Protein AF-A0A349M504-F1 (afdb_monomer)

Sequence (105 aa):
MDDLIKEFKAFYIQRATSGLLVEEGVRLLKDPISASDKDIRQLILQMPLKRFRIKNYFEYYPEEDVVQIAPQLWHDLRYYEMIEVLKEADEQLLYYYGRIQRMIE

Solvent-accessible surface area (backbone atoms only — not comparable to full-atom values): 6094 Å² total; per-residue (Å²): 77,65,68,58,45,50,53,57,43,48,54,49,37,53,30,53,77,67,74,41,88,59,71,82,94,46,74,64,54,71,48,40,81,79,48,48,71,68,58,49,44,54,42,40,53,66,51,60,47,48,60,34,40,77,70,61,50,33,45,74,42,77,92,76,40,43,70,45,68,25,66,82,60,54,79,74,57,47,73,68,55,51,54,48,50,52,52,49,52,52,50,50,52,53,50,53,53,56,51,54,54,67,74,76,109

pLDDT: mean 90.73, std 5.62, range [62.09, 96.69]

Secondary structure (DSSP, 8-state):
-HHHHHHHHHHHHHHHHTTPPPPSS-HHHHSTTT--HHHHHHHHIIIIIHHHHHTTSEEEETTTTEEEE-HHHHTT--HHHHHHHHHHHHHHHHHHHHHHHHHH-

Radius of gyration: 15.37 Å; Cα contacts (8 Å, |Δi|>4): 64; chains: 1; bounding box: 32×34×43 Å

Mean predicted aligned error: 4.11 Å

Structure (mmCIF, N/CA/C/O backbone):
data_AF-A0A349M504-F1
#
_entry.id   AF-A0A349M504-F1
#
loop_
_atom_site.group_PDB
_atom_site.id
_atom_site.type_symbol
_atom_site.label_atom_id
_atom_site.label_alt_id
_atom_site.label_comp_id
_atom_site.label_asym_id
_atom_site.label_entity_id
_atom_site.label_seq_id
_atom_site.pdbx_PDB_ins_code
_atom_site.Cartn_x
_atom_site.Cartn_y
_atom_site.Cartn_z
_atom_site.occupancy
_atom_site.B_iso_or_equiv
_atom_site.auth_seq_id
_atom_site.auth_comp_id
_atom_site.auth_asym_id
_atom_site.auth_atom_id
_atom_site.pdbx_PDB_model_num
ATOM 1 N N . MET A 1 1 ? -1.454 3.949 -11.550 1.00 91.69 1 MET A N 1
ATOM 2 C CA . MET A 1 1 ? -1.411 4.075 -10.073 1.00 91.69 1 MET A CA 1
ATOM 3 C C . MET A 1 1 ? -2.800 3.994 -9.450 1.00 91.69 1 MET A C 1
ATOM 5 O O . MET A 1 1 ? -2.918 3.552 -8.314 1.00 91.69 1 MET A O 1
ATOM 9 N N . ASP A 1 2 ? -3.844 4.441 -10.149 1.00 93.88 2 ASP A N 1
ATOM 10 C CA . ASP A 1 2 ? -5.182 4.594 -9.567 1.00 93.88 2 ASP A CA 1
ATOM 11 C C . ASP A 1 2 ? -5.775 3.288 -9.010 1.00 93.88 2 ASP A C 1
ATOM 13 O O . ASP A 1 2 ? -6.321 3.302 -7.908 1.00 93.88 2 ASP A O 1
ATOM 17 N N . ASP A 1 3 ? -5.565 2.147 -9.676 1.00 94.56 3 ASP A N 1
ATOM 18 C CA . ASP A 1 3 ? -5.978 0.838 -9.144 1.00 94.56 3 ASP A CA 1
ATOM 19 C C . ASP A 1 3 ? -5.276 0.498 -7.822 1.00 94.56 3 ASP A C 1
ATOM 21 O O . ASP A 1 3 ? -5.915 0.052 -6.872 1.00 94.56 3 ASP A O 1
ATOM 25 N N . LEU A 1 4 ? -3.973 0.787 -7.708 1.00 94.56 4 LEU A N 1
ATOM 26 C CA . LEU A 1 4 ? -3.224 0.581 -6.466 1.00 94.56 4 LEU A CA 1
ATOM 27 C C . LEU A 1 4 ? -3.772 1.460 -5.335 1.00 94.56 4 LEU A C 1
ATOM 29 O O . LEU A 1 4 ? -3.914 0.989 -4.211 1.00 94.56 4 LEU A O 1
ATOM 33 N N . ILE A 1 5 ? -4.095 2.725 -5.622 1.00 95.81 5 ILE A N 1
ATOM 34 C CA . ILE A 1 5 ? -4.694 3.643 -4.639 1.00 95.81 5 ILE A CA 1
ATOM 35 C C . ILE A 1 5 ? -6.047 3.110 -4.174 1.00 95.81 5 ILE A C 1
ATOM 37 O O . ILE A 1 5 ? -6.315 3.085 -2.972 1.00 95.81 5 ILE A O 1
ATOM 41 N N . LYS A 1 6 ? -6.884 2.676 -5.121 1.00 95.88 6 LYS A N 1
ATOM 42 C CA . LYS A 1 6 ? -8.215 2.141 -4.851 1.00 95.88 6 LYS A CA 1
ATOM 43 C C . LYS A 1 6 ? -8.145 0.914 -3.946 1.00 95.88 6 LYS A C 1
ATOM 45 O O . LYS A 1 6 ? -8.809 0.907 -2.913 1.00 95.88 6 LYS A O 1
ATOM 50 N N . GLU A 1 7 ? -7.327 -0.078 -4.289 1.00 95.62 7 GLU A N 1
ATOM 51 C CA . GLU A 1 7 ? -7.190 -1.311 -3.500 1.00 95.62 7 GLU A CA 1
ATOM 52 C C . GLU A 1 7 ? -6.560 -1.042 -2.127 1.00 95.6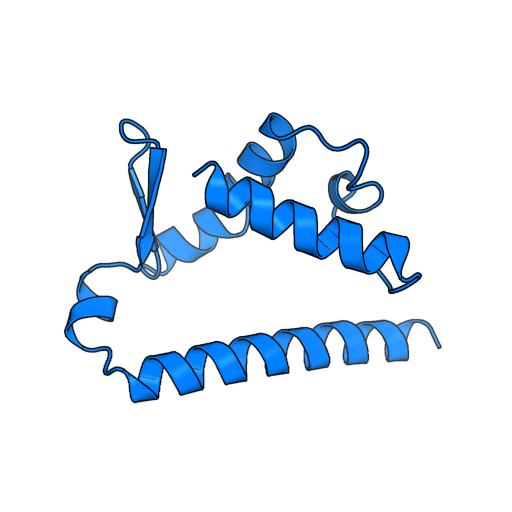2 7 GLU A C 1
ATOM 54 O O . GLU A 1 7 ? -7.059 -1.510 -1.102 1.00 95.62 7 GLU A O 1
ATOM 59 N N . PHE A 1 8 ? -5.521 -0.202 -2.072 1.00 94.75 8 PHE A N 1
ATOM 60 C CA . PHE A 1 8 ? -4.894 0.199 -0.813 1.00 94.75 8 PHE A CA 1
ATOM 61 C C . PHE A 1 8 ? -5.904 0.870 0.125 1.00 94.75 8 PHE A C 1
ATOM 63 O O . PHE A 1 8 ? -5.994 0.525 1.301 1.00 94.75 8 PHE A O 1
ATOM 70 N N . LYS A 1 9 ? -6.706 1.806 -0.390 1.00 95.00 9 LYS A N 1
ATOM 71 C CA . LYS A 1 9 ? -7.743 2.488 0.389 1.00 95.00 9 LYS A CA 1
ATOM 72 C C . LYS A 1 9 ? -8.873 1.537 0.791 1.00 95.00 9 LYS A C 1
ATOM 74 O O . LYS A 1 9 ? -9.308 1.578 1.942 1.00 95.00 9 LYS A O 1
ATOM 79 N N . ALA A 1 10 ? -9.315 0.663 -0.114 1.00 95.75 10 ALA A N 1
ATOM 80 C CA . ALA A 1 10 ? -10.359 -0.323 0.151 1.00 95.75 10 ALA A CA 1
ATOM 81 C C . ALA A 1 10 ? -9.988 -1.250 1.317 1.00 95.75 10 ALA A C 1
ATOM 83 O O . ALA A 1 10 ? -10.820 -1.468 2.198 1.00 95.75 10 ALA A O 1
ATOM 84 N N . PHE A 1 11 ? -8.732 -1.704 1.385 1.00 94.44 11 PHE A N 1
ATOM 85 C CA . PHE A 1 11 ? -8.227 -2.507 2.500 1.00 94.44 11 PHE A CA 1
ATOM 86 C C . PHE A 1 11 ? -8.424 -1.811 3.857 1.00 94.44 11 PHE A C 1
ATOM 88 O O . PHE A 1 11 ? -8.978 -2.396 4.791 1.00 94.44 11 PHE A O 1
ATOM 95 N N . TYR A 1 12 ? -8.023 -0.541 3.977 1.00 94.12 12 TYR A N 1
ATOM 96 C CA . TYR A 1 12 ? -8.160 0.201 5.235 1.00 94.12 12 TYR A CA 1
ATOM 97 C C . TYR A 1 12 ? -9.613 0.530 5.582 1.00 94.12 12 TYR A C 1
ATOM 99 O O . TYR A 1 12 ? -9.992 0.428 6.751 1.00 94.12 12 TYR A O 1
ATOM 107 N N . ILE A 1 13 ? -10.438 0.868 4.586 1.00 94.44 13 ILE A N 1
ATOM 108 C CA . ILE A 1 13 ? -11.879 1.071 4.784 1.00 94.44 13 ILE A CA 1
ATOM 109 C C . ILE A 1 13 ? -12.518 -0.210 5.315 1.00 94.44 13 ILE A C 1
ATOM 111 O O . ILE A 1 13 ? -13.205 -0.157 6.330 1.00 94.44 13 ILE A O 1
ATOM 115 N N . GLN A 1 14 ? -12.249 -1.359 4.690 1.00 94.69 14 GLN A N 1
ATOM 116 C CA . GLN A 1 14 ? -12.815 -2.640 5.106 1.00 94.69 14 GLN A CA 1
ATOM 117 C C . GLN A 1 14 ? -12.463 -2.972 6.560 1.00 94.69 14 GLN A C 1
ATOM 119 O O . GLN A 1 14 ? -13.332 -3.412 7.318 1.00 94.69 14 GLN A O 1
ATOM 124 N N . ARG A 1 15 ? -11.210 -2.745 6.978 1.00 93.06 15 ARG A N 1
ATOM 125 C CA . ARG A 1 15 ? -10.797 -2.946 8.376 1.00 93.06 15 ARG A CA 1
ATOM 126 C C . ARG A 1 15 ? -11.570 -2.035 9.326 1.00 93.06 15 ARG A C 1
ATOM 128 O O . ARG A 1 15 ? -12.154 -2.540 10.284 1.00 93.06 15 ARG A O 1
ATOM 135 N N . ALA A 1 16 ? -11.637 -0.738 9.021 1.00 91.94 16 ALA A N 1
ATOM 136 C CA . ALA A 1 16 ? -12.350 0.245 9.833 1.00 91.94 16 ALA A CA 1
ATOM 137 C C . ALA A 1 16 ? -13.845 -0.095 9.970 1.00 91.94 16 ALA A C 1
ATOM 139 O O . ALA A 1 16 ? -14.375 -0.119 11.079 1.00 91.94 16 ALA A O 1
ATOM 140 N N . THR A 1 17 ? -14.521 -0.436 8.867 1.00 93.62 17 THR A N 1
ATOM 141 C CA . THR A 1 17 ? -15.950 -0.798 8.879 1.00 93.62 17 THR A CA 1
ATOM 142 C C . THR A 1 17 ? -16.224 -2.128 9.576 1.00 93.62 17 THR A C 1
ATOM 144 O O . THR A 1 17 ? -17.336 -2.352 10.041 1.00 93.62 17 THR A O 1
ATOM 147 N N . SER A 1 18 ? -15.221 -3.004 9.667 1.00 93.69 18 SER A N 1
ATOM 148 C CA . SER A 1 18 ? -15.312 -4.285 10.380 1.00 93.69 18 SER A CA 1
ATOM 149 C C . SER A 1 18 ? -14.953 -4.170 11.868 1.00 93.69 18 SER A C 1
ATOM 151 O O . SER A 1 18 ? -14.877 -5.187 12.552 1.00 93.69 18 SER A O 1
ATOM 153 N N . GLY A 1 19 ? -14.686 -2.958 12.375 1.00 90.06 19 GLY A N 1
ATOM 154 C CA . GLY A 1 19 ? -14.237 -2.735 13.753 1.00 90.06 19 GLY A CA 1
ATOM 155 C C . GLY A 1 19 ? -12.845 -3.304 14.051 1.00 90.06 19 GLY A C 1
ATOM 156 O O . GLY A 1 19 ? -12.477 -3.454 15.214 1.00 90.06 19 GLY A O 1
A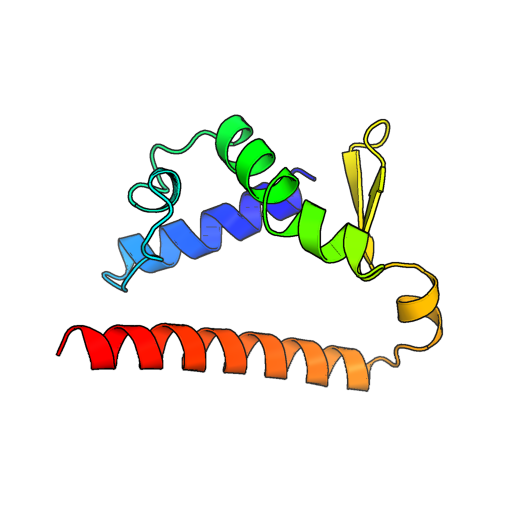TOM 157 N N . LEU A 1 20 ? -12.072 -3.640 13.016 1.00 89.62 20 LEU A N 1
ATOM 158 C CA . LEU A 1 20 ? -10.707 -4.128 13.161 1.00 89.62 20 LEU A CA 1
ATOM 159 C C . LEU A 1 20 ? -9.755 -2.951 13.365 1.00 89.62 20 LEU A C 1
ATOM 161 O O . LEU A 1 20 ? -9.946 -1.869 12.809 1.00 89.62 20 LEU A O 1
ATOM 165 N N . LEU A 1 21 ? -8.675 -3.196 14.106 1.00 88.25 21 LEU A N 1
ATOM 166 C CA . LEU A 1 21 ? -7.605 -2.218 14.272 1.00 88.25 21 LEU A CA 1
ATOM 167 C C . LEU A 1 21 ? -7.044 -1.797 12.911 1.00 88.25 21 LEU A C 1
ATOM 169 O O . LEU A 1 21 ? -6.664 -2.639 12.083 1.00 88.25 21 LEU A O 1
ATOM 173 N N . VAL A 1 22 ? -6.979 -0.483 12.721 1.00 87.31 22 VAL A N 1
ATOM 174 C CA . VAL A 1 22 ? -6.282 0.175 11.619 1.00 87.31 22 VAL A CA 1
ATOM 175 C C . VAL A 1 22 ? -4.880 0.566 12.096 1.00 87.31 22 VAL A C 1
ATOM 177 O O . VAL A 1 22 ? -4.679 0.816 13.281 1.00 87.31 22 VAL A O 1
ATOM 180 N N . GLU A 1 23 ? -3.906 0.559 11.185 1.00 81.38 23 GLU A N 1
ATOM 181 C CA . GLU A 1 23 ? -2.495 0.830 11.470 1.00 81.38 23 GLU A CA 1
ATOM 182 C C . GLU A 1 23 ? -2.267 2.082 12.344 1.00 81.38 23 GLU A C 1
ATOM 184 O O . GLU A 1 23 ? -2.843 3.152 12.121 1.00 81.38 23 GLU A O 1
ATOM 189 N N . GLU A 1 24 ? -1.383 1.958 13.337 1.00 74.50 24 GLU A N 1
ATOM 190 C CA . GLU A 1 24 ? -0.993 3.068 14.202 1.00 74.50 24 GLU A CA 1
ATOM 191 C C . GLU A 1 24 ? 0.159 3.889 13.606 1.00 74.50 24 GLU A C 1
ATOM 193 O O . GLU A 1 24 ? 1.010 3.397 12.873 1.00 74.50 24 GLU A O 1
ATOM 198 N N . GLY A 1 25 ? 0.212 5.180 13.941 1.00 77.44 25 GLY A N 1
ATOM 199 C CA . GLY A 1 25 ? 1.305 6.070 13.531 1.00 77.44 25 GLY A CA 1
ATOM 200 C C . GLY A 1 25 ? 1.091 6.806 12.205 1.00 77.44 25 GLY A C 1
ATOM 201 O O . GLY A 1 25 ? 1.733 7.832 11.987 1.00 77.44 25 GLY A O 1
ATOM 202 N N . VAL A 1 26 ? 0.130 6.392 11.372 1.00 83.69 26 VAL A N 1
ATOM 203 C CA . VAL A 1 26 ? -0.238 7.114 10.141 1.00 83.69 26 VAL A CA 1
ATOM 204 C C . VAL A 1 26 ? -1.610 7.763 10.305 1.00 83.69 26 VAL A C 1
ATOM 206 O O . VAL A 1 26 ? -2.646 7.119 10.181 1.00 83.69 26 VAL A O 1
ATOM 209 N N . ARG A 1 27 ? -1.634 9.076 10.579 1.00 84.69 27 ARG A N 1
ATOM 210 C CA . ARG A 1 27 ? -2.889 9.818 10.827 1.00 84.69 27 ARG A CA 1
ATOM 211 C C . ARG A 1 27 ? -3.896 9.699 9.682 1.00 84.69 27 ARG A C 1
ATOM 213 O O . ARG A 1 27 ? -5.077 9.558 9.962 1.00 84.69 27 ARG A O 1
ATOM 220 N N . LEU A 1 28 ? -3.423 9.724 8.434 1.00 88.44 28 LEU A N 1
ATOM 221 C CA . LEU A 1 28 ? -4.276 9.627 7.245 1.00 88.44 28 LEU A CA 1
ATOM 222 C C . LEU A 1 28 ? -5.072 8.313 7.198 1.00 88.44 28 LEU A C 1
ATOM 224 O O . LEU A 1 28 ? -6.180 8.290 6.684 1.00 88.44 28 LEU A O 1
ATOM 228 N N . LEU A 1 29 ? -4.522 7.233 7.759 1.00 87.69 29 LEU A N 1
ATOM 229 C CA . LEU A 1 29 ? -5.163 5.920 7.750 1.00 87.69 29 LEU A CA 1
ATOM 230 C C . LEU A 1 29 ? -6.138 5.726 8.910 1.00 87.69 29 LEU A C 1
ATOM 232 O O . LEU A 1 29 ? -6.944 4.809 8.850 1.00 87.69 29 LEU A O 1
ATOM 236 N N . LYS A 1 30 ? -6.125 6.588 9.937 1.00 85.88 30 LYS A N 1
ATOM 237 C CA . LYS A 1 30 ? -7.083 6.500 11.055 1.00 85.88 30 LYS A CA 1
ATOM 238 C C . LYS A 1 30 ? -8.524 6.771 10.627 1.00 85.88 30 LYS A C 1
ATOM 240 O O . LYS A 1 30 ? -9.441 6.243 11.245 1.00 85.88 30 LYS A O 1
ATOM 245 N N . ASP A 1 31 ? -8.707 7.591 9.597 1.00 87.44 31 ASP A N 1
ATOM 246 C CA . ASP A 1 31 ? -9.998 7.835 8.961 1.00 87.44 31 ASP A CA 1
ATOM 247 C C . ASP A 1 31 ? -9.854 7.665 7.438 1.00 87.44 31 ASP A C 1
ATOM 249 O O . ASP A 1 31 ? -9.721 8.638 6.692 1.00 87.44 31 ASP A O 1
ATOM 253 N N . PRO A 1 32 ? -9.827 6.410 6.954 1.00 87.94 32 PRO A N 1
ATOM 254 C CA . PRO A 1 32 ? -9.563 6.123 5.5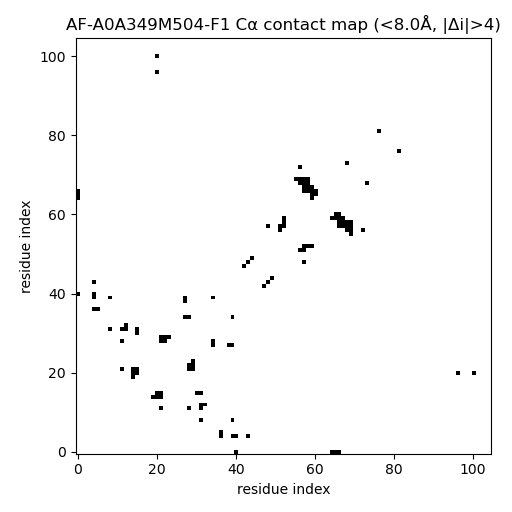49 1.00 87.94 32 PRO A CA 1
ATOM 255 C C . PRO A 1 32 ? -10.743 6.503 4.640 1.00 87.94 32 PRO A C 1
ATOM 257 O O . PRO A 1 32 ? -10.580 6.574 3.422 1.00 87.94 32 PRO A O 1
ATOM 260 N N . ILE A 1 33 ? -11.927 6.753 5.214 1.00 88.88 33 ILE A N 1
ATOM 261 C CA . ILE A 1 33 ? -13.133 7.150 4.479 1.00 88.88 33 ILE A CA 1
ATOM 262 C C . ILE A 1 33 ? -13.020 8.612 4.038 1.00 88.88 33 ILE A C 1
ATOM 264 O O . ILE A 1 33 ? -13.358 8.930 2.897 1.00 88.88 33 ILE A O 1
ATOM 268 N N . SER A 1 34 ? -12.517 9.494 4.908 1.00 90.56 34 SER A N 1
ATOM 269 C CA . SER A 1 34 ? -12.327 10.913 4.582 1.00 90.56 34 SER A CA 1
ATOM 270 C C . SER A 1 34 ? -11.023 11.210 3.833 1.00 90.56 34 SER A C 1
ATOM 272 O O . SER A 1 34 ? -10.897 12.272 3.220 1.00 90.56 34 SER A O 1
ATOM 274 N N . ALA A 1 35 ? -10.064 10.278 3.832 1.00 93.06 35 ALA A N 1
ATOM 275 C CA . ALA A 1 35 ? -8.799 10.428 3.123 1.00 93.06 35 ALA A CA 1
ATOM 276 C C . ALA A 1 35 ? -9.003 10.578 1.603 1.00 93.06 35 ALA A C 1
ATOM 278 O O . ALA A 1 35 ? -9.612 9.725 0.947 1.00 93.06 35 ALA A O 1
ATOM 279 N N . SER A 1 36 ? -8.458 11.648 1.016 1.00 95.56 36 SER A N 1
ATOM 280 C CA . SER A 1 36 ? -8.539 11.869 -0.430 1.00 95.56 36 SER A CA 1
ATOM 281 C C . SER A 1 36 ? -7.592 10.940 -1.194 1.00 95.56 36 SER A C 1
ATOM 283 O O . SER A 1 36 ? -6.512 10.593 -0.712 1.00 95.56 36 SER A O 1
ATOM 285 N N . ASP A 1 37 ? -7.947 10.578 -2.426 1.00 95.50 37 ASP A N 1
ATOM 286 C CA . ASP A 1 37 ? -7.101 9.715 -3.264 1.00 95.50 37 ASP A CA 1
ATOM 287 C C . ASP A 1 37 ? -5.745 10.372 -3.570 1.00 95.50 37 ASP A C 1
ATOM 289 O O . ASP A 1 37 ? -4.725 9.694 -3.698 1.00 95.50 37 ASP A O 1
ATOM 293 N N . LYS A 1 38 ? -5.704 11.711 -3.605 1.00 95.38 38 LYS A N 1
ATOM 294 C CA . LYS A 1 38 ? -4.465 12.488 -3.718 1.00 95.38 38 LYS A CA 1
ATOM 295 C C . LYS A 1 38 ? -3.562 12.289 -2.500 1.00 95.38 38 LYS A C 1
ATOM 297 O O . LYS A 1 38 ? -2.360 12.090 -2.671 1.00 95.38 38 LYS A O 1
ATOM 302 N N . ASP A 1 39 ? -4.119 12.333 -1.293 1.00 95.19 39 ASP A N 1
ATOM 303 C CA . ASP A 1 39 ? -3.345 12.143 -0.064 1.00 95.19 39 ASP A CA 1
ATOM 304 C C . ASP A 1 39 ? -2.863 10.695 0.059 1.00 95.19 39 ASP A C 1
ATOM 306 O O . ASP A 1 39 ? -1.704 10.463 0.401 1.00 95.19 39 ASP A O 1
ATOM 310 N N . ILE A 1 40 ? -3.705 9.721 -0.304 1.00 95.38 40 ILE A N 1
ATOM 311 C CA . ILE A 1 40 ? -3.324 8.302 -0.342 1.00 95.38 40 ILE A CA 1
ATOM 312 C C . ILE A 1 40 ? -2.216 8.060 -1.372 1.00 95.38 40 ILE A C 1
ATOM 314 O O . ILE A 1 40 ? -1.243 7.371 -1.069 1.00 95.38 40 ILE A O 1
ATOM 318 N N . ARG A 1 41 ? -2.292 8.678 -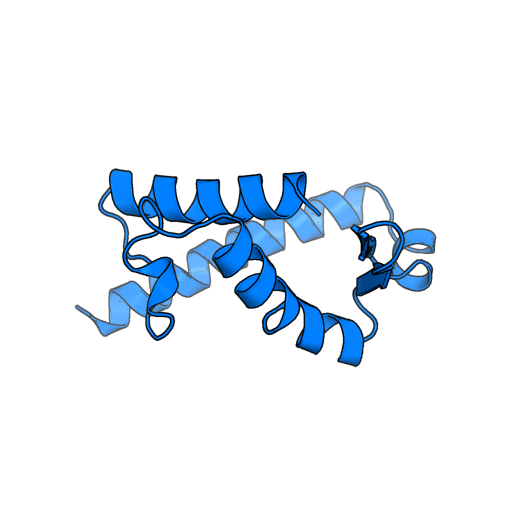2.557 1.00 95.88 41 ARG A N 1
ATOM 319 C CA . ARG A 1 41 ? -1.209 8.632 -3.552 1.00 95.88 41 ARG A CA 1
ATOM 320 C C . ARG A 1 41 ? 0.101 9.139 -2.957 1.00 95.88 41 ARG A C 1
ATOM 322 O O . ARG A 1 41 ? 1.122 8.466 -3.065 1.00 95.88 41 ARG A O 1
ATOM 329 N N . GLN A 1 42 ? 0.081 10.316 -2.327 1.00 95.12 42 GLN A N 1
ATOM 330 C CA . GLN A 1 42 ? 1.279 10.891 -1.709 1.00 95.12 42 GLN A CA 1
ATOM 331 C C . GLN A 1 42 ? 1.829 9.999 -0.598 1.00 95.12 42 GLN A C 1
ATOM 333 O O . GLN A 1 42 ? 3.044 9.811 -0.531 1.00 95.12 42 GLN A O 1
ATOM 338 N N . LEU A 1 43 ? 0.949 9.406 0.213 1.00 94.50 43 LEU A N 1
ATOM 339 C CA . LEU A 1 43 ? 1.333 8.427 1.218 1.00 94.50 43 LEU A CA 1
ATOM 340 C C . LEU A 1 43 ? 2.073 7.261 0.559 1.00 94.50 43 LEU A C 1
ATOM 342 O O . LEU A 1 43 ? 3.247 7.093 0.858 1.00 94.50 43 LEU A O 1
ATOM 346 N N . ILE A 1 44 ? 1.458 6.547 -0.391 1.00 95.12 44 ILE A N 1
ATOM 347 C CA . ILE A 1 44 ? 2.050 5.376 -1.068 1.00 95.12 44 ILE A CA 1
ATOM 348 C C . ILE A 1 44 ? 3.407 5.715 -1.697 1.00 95.12 44 ILE A C 1
ATOM 350 O O . ILE A 1 44 ? 4.374 4.966 -1.524 1.00 95.12 44 ILE A O 1
ATOM 354 N N . LEU A 1 45 ? 3.501 6.853 -2.398 1.00 94.69 45 LEU A N 1
ATOM 355 C CA . LEU A 1 45 ? 4.736 7.316 -3.035 1.00 94.69 45 LEU A CA 1
ATOM 356 C C . LEU A 1 45 ? 5.858 7.553 -2.012 1.00 94.69 45 LEU A C 1
ATOM 358 O O . LEU A 1 45 ? 6.999 7.143 -2.243 1.00 94.69 45 LEU A O 1
ATOM 362 N N . GLN A 1 46 ? 5.551 8.190 -0.878 1.00 93.62 46 GLN A N 1
ATOM 363 C CA . GLN A 1 46 ? 6.520 8.446 0.193 1.00 93.62 46 GLN A CA 1
ATOM 364 C C . GLN A 1 46 ? 6.863 7.175 0.980 1.00 93.62 46 GLN A C 1
ATOM 366 O O . GLN A 1 46 ? 8.027 6.953 1.325 1.00 93.62 46 GLN A O 1
ATOM 371 N N . MET A 1 47 ? 5.862 6.340 1.247 1.00 90.12 47 MET A N 1
ATOM 372 C CA . MET A 1 47 ? 5.951 5.061 1.934 1.00 90.12 47 MET A CA 1
ATOM 373 C C . MET A 1 47 ? 4.707 4.203 1.607 1.00 90.12 47 MET A C 1
ATOM 375 O O . MET A 1 47 ? 3.592 4.602 1.918 1.00 90.12 47 MET A O 1
ATOM 379 N N . PRO A 1 48 ? 4.875 2.999 1.035 1.00 90.81 48 PRO A N 1
ATOM 380 C CA . PRO A 1 48 ? 6.112 2.222 1.028 1.00 90.81 48 PRO A CA 1
ATOM 381 C C . PRO A 1 48 ? 6.983 2.385 -0.227 1.00 90.81 48 PRO A C 1
ATOM 383 O O . PRO A 1 48 ? 8.154 1.998 -0.192 1.00 90.81 48 PRO A O 1
ATOM 386 N N . LEU A 1 49 ? 6.475 2.976 -1.314 1.00 94.31 49 LEU A N 1
ATOM 387 C CA . LEU A 1 49 ? 7.089 2.850 -2.639 1.00 94.31 49 LEU A CA 1
ATOM 388 C C . LEU A 1 49 ? 8.518 3.398 -2.698 1.00 94.31 49 LEU A C 1
ATOM 390 O O . LEU A 1 49 ? 9.398 2.743 -3.252 1.00 94.31 49 LEU A O 1
ATOM 394 N N . LYS A 1 50 ? 8.802 4.542 -2.060 1.00 94.06 50 LYS A N 1
ATOM 395 C CA . LYS A 1 50 ? 10.173 5.075 -1.958 1.00 94.06 50 LYS A CA 1
ATOM 396 C C . LYS A 1 50 ? 11.165 4.044 -1.409 1.00 94.06 50 LYS A C 1
ATOM 398 O O . LYS A 1 50 ? 12.265 3.915 -1.941 1.00 94.06 50 LYS A O 1
ATOM 403 N N . ARG A 1 51 ? 10.791 3.299 -0.361 1.00 93.94 51 ARG A N 1
ATOM 404 C CA . ARG A 1 51 ? 11.654 2.269 0.247 1.00 93.94 51 ARG A CA 1
ATOM 405 C C . ARG A 1 51 ? 11.838 1.077 -0.683 1.00 93.94 51 ARG A C 1
ATOM 407 O O . ARG A 1 51 ? 12.944 0.560 -0.794 1.00 93.94 51 ARG A O 1
ATOM 414 N N . PHE A 1 52 ? 10.774 0.657 -1.353 1.00 93.69 52 PHE A N 1
ATOM 415 C CA . PHE A 1 52 ? 10.822 -0.461 -2.289 1.00 93.69 52 PHE A CA 1
ATOM 416 C C . PHE A 1 52 ? 11.644 -0.162 -3.542 1.00 93.69 52 PHE A C 1
ATOM 418 O O . PHE A 1 52 ? 12.377 -1.033 -4.003 1.00 93.69 52 PHE A O 1
ATOM 425 N N . ARG A 1 53 ? 11.613 1.083 -4.024 1.00 93.31 53 ARG A N 1
ATOM 426 C CA . ARG A 1 53 ? 12.489 1.550 -5.103 1.00 93.31 53 ARG A CA 1
ATOM 427 C C . ARG A 1 53 ? 13.961 1.529 -4.703 1.00 93.31 53 ARG A C 1
ATOM 429 O O . ARG A 1 53 ? 14.781 1.050 -5.468 1.00 93.31 53 ARG A O 1
ATOM 436 N N . ILE A 1 54 ? 14.297 1.974 -3.487 1.00 93.38 54 ILE A N 1
ATOM 437 C CA . ILE A 1 54 ? 15.678 1.900 -2.963 1.00 93.38 54 ILE A CA 1
ATOM 438 C C . ILE A 1 54 ? 16.185 0.449 -2.929 1.00 93.38 54 ILE A C 1
ATOM 440 O O . ILE A 1 54 ? 17.367 0.203 -3.143 1.00 93.38 54 ILE A O 1
ATOM 444 N N . LYS A 1 55 ? 15.292 -0.512 -2.671 1.00 92.88 55 LYS A N 1
ATOM 445 C CA . LYS A 1 55 ? 15.607 -1.947 -2.659 1.00 92.88 55 LYS A CA 1
ATOM 446 C C . LYS A 1 55 ? 15.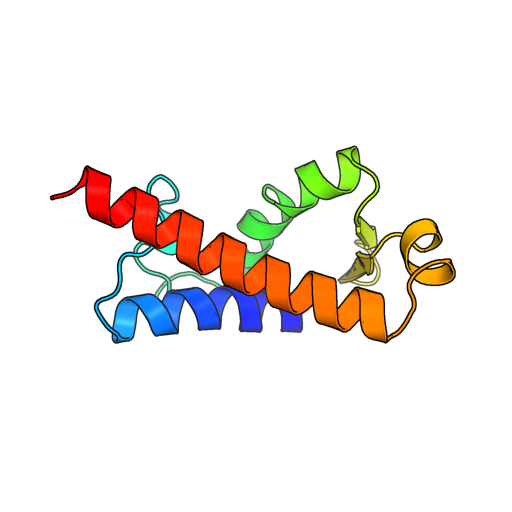532 -2.619 -4.036 1.00 92.88 55 LYS A C 1
ATOM 448 O O . LYS A 1 55 ? 15.733 -3.824 -4.109 1.00 92.88 55 LYS A O 1
ATOM 453 N N . ASN A 1 56 ? 15.247 -1.868 -5.103 1.00 91.25 56 ASN A N 1
ATOM 454 C CA . ASN A 1 56 ? 15.052 -2.386 -6.460 1.00 91.25 56 ASN A CA 1
ATOM 455 C C . ASN A 1 56 ? 13.969 -3.478 -6.557 1.00 91.25 56 ASN A C 1
ATOM 457 O O . ASN A 1 56 ? 14.082 -4.390 -7.369 1.00 91.25 56 ASN A O 1
ATOM 461 N N . TYR A 1 57 ? 12.928 -3.396 -5.723 1.00 91.06 57 TYR A N 1
ATOM 462 C CA . TYR A 1 57 ? 11.774 -4.301 -5.802 1.00 91.06 57 TYR A CA 1
ATOM 463 C C . TYR A 1 57 ? 10.710 -3.804 -6.771 1.00 91.06 57 TYR A C 1
ATOM 465 O O . TY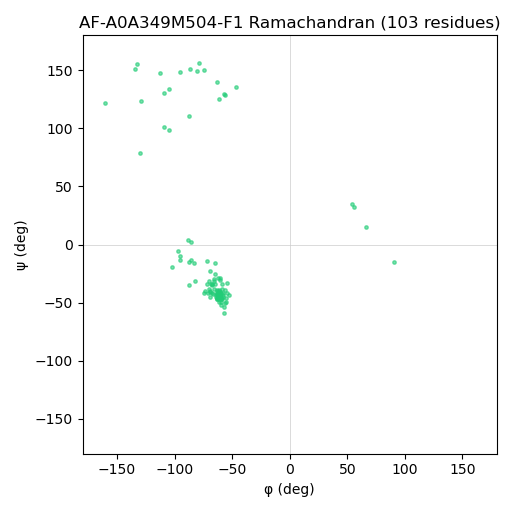R A 1 57 ? 10.054 -4.594 -7.440 1.00 91.06 57 TYR A O 1
ATOM 473 N N . PHE A 1 58 ? 10.550 -2.485 -6.844 1.00 93.25 58 PHE A N 1
ATOM 474 C CA . PHE A 1 58 ? 9.561 -1.836 -7.687 1.00 93.25 58 PHE A CA 1
ATOM 475 C C . PHE A 1 58 ? 10.189 -0.664 -8.424 1.00 93.25 58 PHE A C 1
ATOM 477 O O . PHE A 1 58 ? 11.086 0.008 -7.910 1.00 93.25 58 PHE A O 1
ATOM 484 N N . GLU A 1 59 ? 9.642 -0.381 -9.593 1.00 93.81 59 GLU A N 1
ATOM 485 C CA . GLU A 1 59 ? 9.908 0.805 -10.388 1.00 93.81 59 GLU A CA 1
ATOM 486 C C . GLU A 1 59 ? 8.646 1.667 -10.439 1.00 93.81 59 GLU A C 1
ATOM 488 O O . GLU A 1 59 ? 7.524 1.165 -10.380 1.00 93.81 59 GLU A O 1
ATOM 493 N N . TYR A 1 60 ? 8.839 2.981 -10.511 1.00 94.31 60 TYR A N 1
ATOM 494 C CA . TYR A 1 60 ? 7.758 3.945 -10.682 1.00 94.31 60 TYR A CA 1
ATOM 495 C C . TYR A 1 60 ? 8.118 4.862 -11.838 1.00 94.31 60 TYR A C 1
ATOM 497 O O . TYR A 1 60 ? 9.172 5.503 -11.786 1.00 94.31 60 TYR A O 1
ATOM 505 N N . TYR A 1 61 ? 7.236 4.918 -12.830 1.00 94.00 61 TYR A N 1
ATOM 506 C CA . TYR A 1 61 ? 7.331 5.748 -14.022 1.00 94.00 61 TYR A CA 1
ATOM 507 C C . TYR A 1 61 ? 6.354 6.919 -13.872 1.00 94.00 61 TYR A C 1
ATOM 509 O O . TYR A 1 61 ? 5.159 6.730 -14.088 1.00 94.00 61 TYR A O 1
ATOM 517 N N . PRO A 1 62 ? 6.812 8.118 -13.458 1.00 91.75 62 PRO A N 1
ATOM 518 C CA . PRO A 1 62 ? 5.913 9.226 -13.130 1.00 91.75 62 PRO A CA 1
ATOM 519 C C . PRO A 1 62 ? 5.122 9.751 -14.329 1.00 91.75 62 PRO A C 1
ATOM 521 O O . PRO A 1 62 ? 3.977 10.147 -14.157 1.00 91.75 62 PRO A O 1
ATOM 524 N N . GLU A 1 63 ? 5.725 9.731 -15.519 1.00 94.62 63 GLU A N 1
ATOM 525 C CA . GLU A 1 63 ? 5.103 10.216 -16.760 1.00 94.62 63 GLU A CA 1
ATOM 526 C C . GLU A 1 63 ? 3.937 9.327 -17.210 1.00 94.62 63 GLU A C 1
ATOM 528 O O . GLU A 1 63 ? 2.945 9.811 -17.746 1.00 94.62 63 GLU A O 1
ATOM 533 N N . GLU A 1 64 ? 4.044 8.022 -16.957 1.00 94.50 64 GLU A N 1
ATOM 534 C CA . GLU A 1 64 ? 3.017 7.028 -17.290 1.00 94.50 64 GLU A CA 1
ATOM 535 C C . GLU A 1 64 ? 2.092 6.739 -16.102 1.00 94.50 64 GLU A C 1
ATOM 537 O O . GLU A 1 64 ? 1.081 6.058 -16.243 1.00 94.50 64 GLU A O 1
ATOM 542 N N . ASP A 1 65 ? 2.448 7.241 -14.917 1.00 93.38 65 ASP A N 1
ATOM 543 C CA . ASP A 1 65 ? 1.796 6.942 -13.647 1.00 93.38 65 ASP A CA 1
ATOM 544 C C . ASP A 1 65 ? 1.710 5.423 -13.354 1.00 93.38 65 ASP A C 1
ATOM 546 O O . ASP A 1 65 ? 0.778 4.908 -12.729 1.00 93.38 65 ASP A O 1
ATOM 550 N N . VAL A 1 66 ? 2.730 4.673 -13.774 1.00 93.69 66 VAL A N 1
ATOM 551 C CA . VAL A 1 66 ? 2.793 3.211 -13.630 1.00 93.69 66 VAL A CA 1
ATOM 552 C C . VAL A 1 66 ? 3.761 2.817 -12.521 1.00 93.69 66 VAL A C 1
ATOM 554 O O . VAL A 1 66 ? 4.888 3.304 -12.444 1.00 93.69 66 VAL A O 1
ATOM 557 N N . VAL A 1 67 ? 3.320 1.891 -11.668 1.00 93.12 67 VAL A N 1
ATOM 558 C CA . VAL A 1 67 ? 4.178 1.151 -10.736 1.00 93.12 67 VAL A CA 1
ATOM 559 C C . VAL A 1 67 ? 4.254 -0.283 -11.227 1.00 93.12 67 VAL A C 1
ATOM 561 O O . VAL A 1 67 ? 3.215 -0.896 -11.462 1.00 93.12 67 VAL A O 1
ATOM 564 N N . GLN A 1 68 ? 5.461 -0.825 -11.333 1.00 91.25 68 GLN A N 1
ATOM 565 C CA . GLN A 1 68 ? 5.665 -2.232 -11.665 1.00 91.25 68 GLN A CA 1
ATOM 566 C C . GLN A 1 68 ? 6.683 -2.871 -10.728 1.00 91.25 68 GLN A C 1
ATOM 568 O O . GLN A 1 68 ? 7.543 -2.188 -10.169 1.00 91.25 68 GLN A O 1
ATOM 573 N N . ILE A 1 69 ? 6.594 -4.189 -10.567 1.00 89.81 69 ILE A N 1
ATOM 574 C CA . ILE A 1 69 ? 7.683 -4.977 -9.982 1.00 89.81 69 ILE A CA 1
ATOM 575 C C . ILE A 1 69 ? 8.889 -4.855 -10.915 1.00 89.81 69 ILE A C 1
ATOM 577 O O . ILE A 1 69 ? 8.730 -4.864 -12.137 1.00 89.81 69 ILE A O 1
ATOM 581 N N . ALA A 1 70 ? 10.083 -4.722 -10.344 1.00 90.94 70 ALA A N 1
ATOM 582 C CA . ALA A 1 70 ? 11.298 -4.547 -11.124 1.00 90.94 70 ALA A CA 1
ATOM 583 C C . ALA A 1 70 ? 11.480 -5.721 -12.121 1.00 90.94 70 ALA A C 1
ATOM 585 O O . ALA A 1 70 ? 11.383 -6.878 -11.699 1.00 90.94 70 ALA A O 1
ATOM 586 N N . PRO A 1 71 ? 11.727 -5.472 -13.423 1.00 88.00 71 PRO A N 1
ATOM 587 C CA . PRO A 1 71 ? 11.710 -6.508 -14.462 1.00 88.00 71 PRO A CA 1
ATOM 588 C C . PRO A 1 71 ? 12.624 -7.705 -14.194 1.00 88.00 71 PRO A C 1
ATOM 590 O O . PRO A 1 71 ? 12.285 -8.830 -14.562 1.00 88.00 71 PRO A O 1
ATOM 593 N N . GLN A 1 72 ? 13.760 -7.479 -13.534 1.00 86.69 72 GLN A N 1
ATOM 594 C CA . GLN A 1 72 ? 14.701 -8.527 -13.141 1.00 86.69 72 GLN A CA 1
ATOM 595 C C . GLN A 1 72 ? 14.121 -9.511 -12.120 1.00 86.69 72 GLN A C 1
ATOM 597 O O . GLN A 1 72 ? 14.563 -10.646 -12.064 1.00 86.69 72 GLN A O 1
ATOM 602 N N . LEU A 1 73 ? 13.132 -9.098 -11.323 1.00 85.06 73 LEU A N 1
ATOM 603 C CA . LEU A 1 73 ? 12.425 -9.995 -10.409 1.00 85.06 73 LEU A CA 1
ATOM 604 C C . LEU A 1 73 ? 11.324 -10.768 -11.133 1.00 85.06 73 LEU A C 1
ATOM 606 O O . LEU A 1 73 ? 11.044 -11.900 -10.768 1.00 85.06 73 LEU A O 1
ATOM 610 N N . TRP A 1 74 ? 10.711 -10.167 -12.156 1.00 80.81 74 TRP A N 1
ATOM 611 C CA . TRP A 1 74 ? 9.633 -10.785 -12.928 1.00 80.81 74 TRP A CA 1
ATOM 612 C C . TRP A 1 74 ? 10.113 -11.921 -13.830 1.00 80.81 74 TRP A C 1
ATOM 614 O O . TRP A 1 74 ? 9.446 -12.947 -13.914 1.00 80.81 74 TRP A O 1
ATOM 624 N N . HIS A 1 75 ? 11.254 -11.746 -14.504 1.00 80.00 75 HIS A N 1
ATOM 625 C CA . HIS A 1 75 ? 11.768 -12.749 -15.446 1.00 80.00 75 HIS A CA 1
ATOM 626 C C . HIS A 1 75 ? 12.055 -14.100 -14.783 1.00 80.00 75 HIS A C 1
ATOM 628 O O . HIS A 1 75 ? 11.926 -15.134 -15.436 1.00 80.00 75 HIS A O 1
ATOM 634 N N . ASP A 1 76 ? 12.385 -14.084 -13.493 1.00 80.25 76 ASP A N 1
ATOM 635 C CA . ASP A 1 76 ? 12.726 -15.281 -12.729 1.00 80.25 76 ASP A CA 1
ATOM 636 C C . ASP A 1 76 ? 11.536 -15.841 -11.928 1.00 80.25 76 ASP A C 1
ATOM 638 O O . ASP A 1 76 ? 11.651 -16.915 -11.340 1.00 80.25 76 ASP A O 1
ATOM 642 N N . LEU A 1 77 ? 10.387 -15.148 -11.907 1.00 83.31 77 LEU A N 1
ATOM 643 C CA . LEU A 1 77 ? 9.249 -15.503 -11.059 1.00 83.31 77 LEU A CA 1
ATOM 644 C C . LEU A 1 77 ? 8.324 -16.509 -11.751 1.00 83.31 77 LEU A C 1
ATOM 646 O O . LEU A 1 77 ? 7.595 -16.188 -12.695 1.00 83.31 77 LEU A O 1
ATOM 650 N N . ARG A 1 78 ? 8.294 -17.744 -11.254 1.00 90.06 78 ARG A N 1
ATOM 651 C CA . ARG A 1 78 ? 7.356 -18.765 -11.733 1.00 90.06 78 ARG A CA 1
ATOM 652 C C . ARG A 1 78 ? 5.977 -18.550 -11.124 1.00 90.06 78 ARG A C 1
ATOM 654 O O . ARG A 1 78 ? 5.821 -18.001 -10.036 1.00 90.06 78 ARG A O 1
ATOM 661 N N . TYR A 1 79 ? 4.951 -19.054 -11.808 1.00 89.00 79 TYR A N 1
ATOM 662 C CA . TYR A 1 79 ? 3.564 -18.914 -11.357 1.00 89.00 79 TYR A CA 1
ATOM 663 C C . TYR A 1 79 ? 3.344 -19.418 -9.923 1.00 89.00 79 TYR A C 1
ATOM 665 O O . TYR A 1 79 ? 2.667 -18.763 -9.143 1.00 89.00 79 TYR A O 1
ATOM 673 N N . TYR A 1 80 ? 3.935 -20.554 -9.547 1.00 91.69 80 TYR A N 1
ATOM 674 C CA . TYR A 1 80 ? 3.777 -21.072 -8.187 1.00 91.69 80 TYR A CA 1
ATOM 675 C C . TYR A 1 80 ? 4.506 -20.214 -7.140 1.00 91.69 80 TYR A C 1
ATOM 677 O O . TYR A 1 80 ? 3.997 -20.070 -6.036 1.00 91.69 80 TYR A O 1
ATOM 685 N N . GLU A 1 81 ? 5.631 -19.586 -7.497 1.00 90.69 81 GLU A N 1
ATOM 686 C CA . GLU A 1 81 ? 6.357 -18.658 -6.618 1.00 90.69 81 GLU A CA 1
ATOM 687 C C . GLU A 1 81 ? 5.519 -17.397 -6.379 1.00 90.69 81 GLU A C 1
ATOM 689 O O . GLU A 1 81 ? 5.487 -16.881 -5.268 1.00 90.69 81 GLU A O 1
ATOM 694 N N . MET A 1 82 ? 4.741 -16.943 -7.372 1.00 89.00 82 MET A N 1
ATOM 695 C CA . MET A 1 82 ? 3.749 -15.882 -7.149 1.00 89.00 82 MET A CA 1
ATOM 696 C C . MET A 1 82 ? 2.669 -16.285 -6.149 1.00 89.00 82 MET A C 1
ATOM 698 O O . MET A 1 82 ? 2.302 -15.482 -5.295 1.00 89.00 82 MET A O 1
ATOM 702 N N . ILE A 1 83 ? 2.143 -17.508 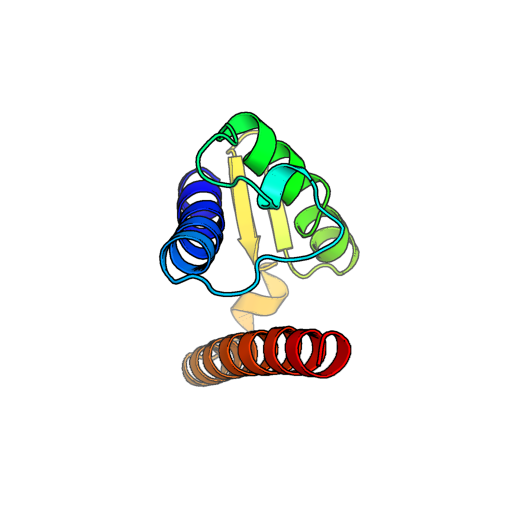-6.255 1.00 93.75 83 ILE A N 1
ATOM 703 C CA . ILE A 1 83 ? 1.127 -18.001 -5.316 1.00 93.75 83 ILE A CA 1
ATOM 704 C C . ILE A 1 83 ? 1.700 -18.074 -3.896 1.00 93.75 83 ILE A C 1
ATOM 706 O O . ILE A 1 83 ? 1.019 -17.691 -2.946 1.00 93.75 83 ILE A O 1
ATOM 710 N N . GLU A 1 84 ? 2.952 -18.509 -3.751 1.00 93.94 84 GLU A N 1
ATOM 711 C CA . GLU A 1 84 ? 3.661 -18.507 -2.469 1.00 93.94 84 GLU A CA 1
ATOM 712 C C . GLU A 1 84 ? 3.844 -17.087 -1.925 1.00 93.94 84 GLU A C 1
ATOM 714 O O . GLU A 1 84 ? 3.478 -16.838 -0.782 1.00 93.94 84 GLU A O 1
ATOM 719 N N . VAL A 1 85 ? 4.292 -16.131 -2.746 1.00 90.19 85 VAL A N 1
ATOM 720 C CA . VAL A 1 85 ? 4.444 -14.722 -2.337 1.00 90.19 85 VAL A CA 1
ATOM 721 C C . VAL A 1 85 ? 3.114 -14.110 -1.893 1.00 90.19 85 VAL A C 1
ATOM 723 O O . VAL A 1 85 ? 3.080 -13.392 -0.896 1.00 90.19 85 VAL A O 1
ATOM 726 N N . LEU A 1 86 ? 2.014 -14.385 -2.601 1.00 92.00 86 LEU A N 1
ATOM 727 C CA . LEU A 1 86 ? 0.685 -13.900 -2.212 1.00 92.00 86 LEU A CA 1
ATOM 728 C C . LEU A 1 86 ? 0.258 -14.479 -0.862 1.00 92.00 86 LEU A C 1
ATOM 730 O O . LEU A 1 86 ? -0.163 -13.735 0.023 1.00 92.00 86 LEU A O 1
ATOM 734 N N . LYS A 1 87 ? 0.437 -15.790 -0.678 1.00 96.25 87 LYS A N 1
ATOM 735 C CA . LYS A 1 87 ? 0.149 -16.460 0.590 1.00 96.25 87 LYS A CA 1
ATOM 736 C C . LYS A 1 87 ? 0.995 -15.886 1.730 1.00 96.25 87 LYS A C 1
ATOM 738 O O . LYS A 1 87 ? 0.464 -15.593 2.797 1.00 96.25 87 LYS A O 1
ATOM 743 N N . GLU A 1 88 ? 2.294 -15.703 1.512 1.00 95.94 88 GLU A N 1
ATOM 744 C CA . GLU A 1 88 ? 3.190 -15.121 2.510 1.00 95.94 88 GLU A CA 1
ATOM 745 C C . GLU A 1 88 ? 2.806 -13.675 2.838 1.00 95.94 88 GLU A C 1
ATOM 747 O O . GLU A 1 88 ? 2.834 -13.288 4.005 1.00 95.94 88 GLU A O 1
ATOM 752 N N . ALA A 1 89 ? 2.404 -12.871 1.851 1.00 93.12 89 ALA A N 1
ATOM 753 C CA . ALA A 1 89 ? 1.938 -11.506 2.084 1.00 93.12 89 ALA A CA 1
ATOM 754 C C . ALA A 1 89 ? 0.693 -11.474 2.990 1.00 93.12 89 ALA A C 1
ATOM 756 O O . ALA A 1 89 ? 0.652 -10.687 3.942 1.00 93.12 89 ALA A O 1
ATOM 757 N N . ASP A 1 90 ? -0.273 -12.366 2.755 1.00 94.88 90 ASP A N 1
ATOM 758 C CA . ASP A 1 90 ? -1.454 -12.516 3.610 1.00 94.88 90 ASP A CA 1
ATOM 759 C C . ASP A 1 90 ? -1.070 -12.951 5.034 1.00 94.88 90 ASP A C 1
ATOM 761 O O . ASP A 1 90 ? -1.530 -12.365 6.021 1.00 94.88 90 ASP A O 1
ATOM 765 N N . GLU A 1 91 ? -0.168 -13.926 5.170 1.00 96.69 91 GLU A N 1
ATOM 766 C CA . GLU A 1 91 ? 0.344 -14.380 6.469 1.00 96.69 91 GLU A CA 1
ATOM 767 C C . GLU A 1 91 ? 1.080 -13.264 7.226 1.00 96.69 91 GLU A C 1
ATOM 769 O O . GLU A 1 91 ? 0.902 -13.114 8.439 1.00 96.69 91 GLU A O 1
ATOM 774 N N . GLN A 1 92 ? 1.859 -12.430 6.531 1.00 94.62 92 GLN A N 1
ATOM 775 C CA . GLN A 1 92 ? 2.537 -11.279 7.132 1.00 94.62 92 GLN A CA 1
ATOM 776 C C . GLN A 1 92 ? 1.547 -10.220 7.626 1.00 94.62 92 GLN A C 1
ATOM 778 O O . GLN A 1 92 ? 1.753 -9.656 8.704 1.00 94.62 92 GLN A O 1
ATOM 783 N N . LEU A 1 93 ? 0.455 -9.966 6.894 1.00 92.44 93 LEU A N 1
ATOM 784 C CA . LEU A 1 93 ? -0.608 -9.065 7.349 1.00 92.44 93 LEU A CA 1
ATOM 785 C C . LEU A 1 93 ? -1.285 -9.602 8.616 1.00 92.44 93 LEU A C 1
ATOM 787 O O . LEU A 1 93 ? -1.448 -8.858 9.589 1.00 92.44 93 LEU A O 1
ATOM 791 N N . LEU A 1 94 ? -1.632 -10.892 8.636 1.00 93.06 94 LEU A N 1
ATOM 792 C CA . LEU A 1 94 ? -2.209 -11.548 9.812 1.00 93.06 94 LEU A CA 1
ATOM 793 C C . LEU A 1 94 ? -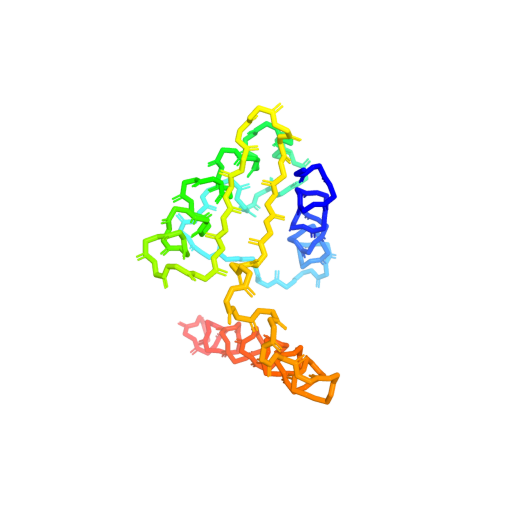1.263 -11.473 11.015 1.00 93.06 94 LEU A C 1
ATOM 795 O O . LEU A 1 94 ? -1.680 -11.090 12.111 1.00 93.06 94 LEU A O 1
ATOM 799 N N . TYR A 1 95 ? 0.021 -11.773 10.811 1.00 93.81 95 TYR A N 1
ATOM 800 C CA . TYR A 1 95 ? 1.040 -11.689 11.852 1.00 93.81 95 TYR A CA 1
ATOM 801 C C . TYR A 1 95 ? 1.199 -10.262 12.392 1.00 93.81 95 TYR A C 1
ATOM 803 O O . TYR A 1 95 ? 1.216 -10.064 13.611 1.00 93.81 95 TYR A O 1
ATOM 811 N N . TYR A 1 96 ? 1.289 -9.264 11.508 1.00 91.69 96 TYR A N 1
ATOM 812 C CA . TYR A 1 96 ? 1.449 -7.858 11.879 1.00 91.69 96 TYR A CA 1
ATOM 813 C C . TYR A 1 96 ? 0.313 -7.380 12.786 1.00 91.69 96 TYR A C 1
ATOM 815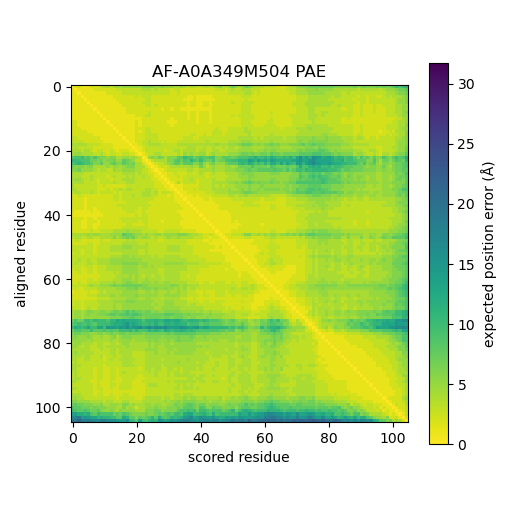 O O . TYR A 1 96 ? 0.568 -6.903 13.896 1.00 91.69 96 TYR A O 1
ATOM 823 N N . TYR A 1 97 ? -0.937 -7.569 12.359 1.00 91.12 97 TYR A N 1
ATOM 824 C CA . TYR A 1 97 ? -2.096 -7.127 13.131 1.00 91.12 97 TYR A CA 1
ATOM 825 C C . TYR A 1 97 ? -2.338 -7.983 14.380 1.00 91.12 97 TYR A C 1
ATOM 827 O O . TYR A 1 97 ? -2.694 -7.433 15.419 1.00 91.12 97 TYR A O 1
ATOM 835 N N . GLY A 1 98 ? -2.062 -9.291 14.337 1.00 91.31 98 GLY A N 1
ATOM 836 C CA . GLY A 1 98 ? -2.116 -10.148 15.524 1.00 91.31 98 GLY A CA 1
ATOM 837 C C . GLY A 1 98 ? -1.052 -9.792 16.569 1.00 91.31 98 GLY A C 1
ATOM 838 O O . GLY A 1 98 ? -1.266 -9.940 17.772 1.00 91.31 98 GLY A O 1
ATOM 839 N N . ARG A 1 99 ? 0.116 -9.290 16.148 1.00 90.50 99 ARG A N 1
ATOM 840 C CA . ARG A 1 99 ? 1.117 -8.729 17.066 1.00 90.50 99 ARG A CA 1
ATOM 841 C C . ARG A 1 99 ? 0.637 -7.419 17.690 1.00 90.50 99 ARG A C 1
ATOM 843 O O . ARG A 1 99 ? 0.780 -7.278 18.896 1.00 90.50 99 ARG A O 1
ATOM 850 N N . ILE A 1 100 ? 0.074 -6.499 16.903 1.00 85.56 100 ILE A N 1
ATOM 851 C CA . ILE A 1 100 ? -0.441 -5.215 17.414 1.00 85.56 100 ILE A CA 1
ATOM 852 C C . ILE A 1 100 ? -1.564 -5.441 18.428 1.00 85.56 100 ILE A C 1
ATOM 854 O O . ILE A 1 100 ? -1.539 -4.843 19.496 1.00 85.56 100 ILE A O 1
ATOM 858 N N . GLN A 1 101 ? -2.505 -6.339 18.134 1.00 84.31 101 GLN A N 1
ATOM 859 C CA . GLN A 1 101 ? -3.615 -6.632 19.038 1.00 84.31 101 GLN A CA 1
ATOM 860 C C . GLN A 1 101 ? -3.126 -7.100 20.421 1.00 84.31 101 GLN A C 1
ATOM 862 O O . GLN A 1 101 ? -3.555 -6.559 21.433 1.00 84.31 101 GLN A O 1
ATOM 867 N N . ARG A 1 102 ? -2.137 -8.003 20.464 1.00 85.81 102 ARG A N 1
ATOM 868 C CA . ARG A 1 102 ? -1.513 -8.477 21.716 1.00 85.81 102 ARG A CA 1
ATOM 869 C C . ARG A 1 102 ? -0.744 -7.408 22.498 1.00 85.81 102 ARG A C 1
ATOM 871 O O . ARG A 1 102 ? -0.375 -7.661 23.634 1.00 85.81 102 ARG A O 1
ATOM 878 N N . MET A 1 103 ? -0.415 -6.270 21.886 1.00 78.75 103 MET A N 1
ATOM 879 C CA . MET A 1 103 ? 0.253 -5.157 22.575 1.00 78.75 103 MET A CA 1
ATOM 880 C C . MET A 1 103 ? -0.738 -4.189 23.238 1.00 78.75 103 MET A C 1
ATOM 882 O O . MET A 1 103 ? -0.308 -3.348 24.023 1.00 78.75 103 MET A O 1
ATOM 886 N N . ILE A 1 104 ? -2.023 -4.265 22.877 1.00 72.50 104 ILE A N 1
ATOM 887 C CA . ILE A 1 104 ? -3.092 -3.383 23.372 1.00 72.50 104 ILE A CA 1
ATOM 888 C C . ILE A 1 104 ? -3.947 -4.091 24.446 1.00 72.50 104 ILE A C 1
ATOM 890 O O . ILE A 1 104 ? -4.617 -3.416 25.226 1.00 72.50 104 ILE A O 1
ATOM 894 N N . GLU A 1 105 ? -3.906 -5.427 24.490 1.00 62.09 105 GLU A N 1
ATOM 895 C CA . GLU A 1 105 ? -4.455 -6.288 25.557 1.00 62.09 105 GLU A CA 1
ATOM 896 C C . GLU A 1 105 ? -3.571 -6.285 26.817 1.00 62.09 105 GLU A C 1
ATOM 898 O O . GLU A 1 105 ? -4.150 -6.238 27.928 1.00 62.09 105 GLU A O 1
#

Foldseek 3Di:
DLVVLVVVLVVLVVCVVVVHDWDPPDPLSVCSVPRDSVNSVVCVVVPPVVVCVVVQQWDADVVVRDIDGRVVVVVPQDPVNVVVVVVVVVVVVVVVSVVVVVVVD

Nearest PDB structures (foldseek):
  8ouw-assembly1_A  TM=2.843E-01  e=9.400E-01  Caenorhabditis elegans